Protein AF-A0A7J7C250-F1 (afdb_monomer_lite)

Secondary structure (DSSP, 8-state):
-----PPPPPPPHHHHHHHHHHHHHHHHHHHHHHHHHHT----TTS-HHHHHHHHHHHHHHHHHHHHHHHHHHHHHHHHHHHHGGGG-

Sequence (88 aa):
MGIYKTLPPRPSIEEVEAAMSVIKTVNSEEEAKLEEISKQEPPKDVLEEMFYVLKEVKRTMVLFQSFEQKKEALHQVEIDKCLRPLMG

Radius of gyration: 19.79 Å; chains: 1; bounding box: 39×21×63 Å

Organism: Tripterygium wilfordii (NCBI:txid458696)

Foldseek 3Di:
DDPDDDQPDQDDPVLLVVLVVQLVVLVVVLVVQLVVLVPDDDDPPDDPVVSVVVSVVSNVVSVVVSCVSSVVSVVNNVSNVVCVVVPD

pLDDT: mean 90.12, std 12.35, range [50.09, 98.56]

Structure (mmCIF, N/CA/C/O backbone):
data_AF-A0A7J7C250-F1
#
_entry.id   AF-A0A7J7C250-F1
#
loop_
_atom_site.group_PDB
_atom_site.id
_atom_site.type_symbol
_atom_site.label_atom_id
_atom_site.label_alt_id
_atom_site.label_comp_id
_atom_site.label_asym_id
_atom_site.label_entity_id
_atom_site.label_seq_id
_atom_site.pdbx_PDB_ins_code
_atom_site.Cartn_x
_atom_site.Cartn_y
_atom_site.Cartn_z
_atom_site.occupancy
_atom_site.B_iso_or_equiv
_atom_site.auth_seq_id
_atom_site.auth_comp_id
_atom_site.auth_asym_id
_atom_site.auth_atom_id
_atom_site.pdbx_PDB_model_num
ATOM 1 N N . MET A 1 1 ? -11.414 -7.775 -40.142 1.00 50.09 1 MET A N 1
ATOM 2 C CA . MET A 1 1 ? -10.707 -7.051 -39.061 1.00 50.09 1 MET A CA 1
ATOM 3 C C . MET A 1 1 ? -9.621 -7.970 -38.531 1.00 50.09 1 MET A C 1
ATOM 5 O O . MET A 1 1 ? -9.916 -9.128 -38.272 1.00 50.09 1 MET A O 1
ATOM 9 N N . GLY A 1 2 ? -8.369 -7.507 -38.544 1.00 54.41 2 GLY A N 1
ATOM 10 C CA . GLY A 1 2 ? -7.173 -8.343 -38.411 1.00 54.41 2 GLY A CA 1
ATOM 11 C C . GLY A 1 2 ? -7.079 -9.091 -37.080 1.00 54.41 2 GLY A C 1
ATOM 12 O O . GLY A 1 2 ? -7.279 -8.520 -36.017 1.00 54.41 2 GLY A O 1
ATOM 13 N N . ILE A 1 3 ? -6.747 -10.375 -37.177 1.00 61.41 3 ILE A N 1
ATOM 14 C CA . ILE A 1 3 ? -6.564 -11.341 -36.080 1.00 61.41 3 ILE A CA 1
ATOM 15 C C . ILE A 1 3 ? -5.143 -11.314 -35.490 1.00 61.41 3 ILE A C 1
ATOM 17 O O . ILE A 1 3 ? -4.821 -12.097 -34.601 1.00 61.41 3 ILE A O 1
ATOM 21 N N . TYR A 1 4 ? -4.294 -10.392 -35.945 1.00 57.53 4 TYR A N 1
ATOM 22 C CA . TYR A 1 4 ? -2.937 -10.219 -35.440 1.00 57.53 4 TYR A CA 1
ATOM 23 C C . TYR A 1 4 ? -2.933 -9.116 -34.382 1.00 57.53 4 TYR A C 1
ATOM 25 O O . TYR A 1 4 ? -2.908 -7.931 -34.706 1.00 57.53 4 TYR A O 1
ATOM 33 N N . LYS A 1 5 ? -2.978 -9.504 -33.105 1.00 65.19 5 LYS A N 1
ATOM 34 C CA . LYS A 1 5 ? -2.609 -8.600 -32.012 1.00 65.19 5 LYS A CA 1
ATOM 35 C C . LYS A 1 5 ? -1.089 -8.443 -32.070 1.00 65.19 5 LYS A C 1
ATOM 37 O O . LYS A 1 5 ? -0.374 -9.400 -31.790 1.00 65.19 5 LYS A O 1
ATOM 42 N N . THR A 1 6 ? -0.594 -7.284 -32.498 1.00 69.06 6 THR A N 1
ATOM 43 C CA . THR A 1 6 ? 0.831 -6.953 -32.370 1.00 69.06 6 THR A CA 1
ATOM 44 C C . THR A 1 6 ? 1.224 -7.041 -30.901 1.00 69.06 6 THR A C 1
ATOM 46 O O . THR A 1 6 ? 0.472 -6.577 -30.041 1.00 69.06 6 THR A O 1
ATOM 49 N N . LEU A 1 7 ? 2.376 -7.654 -30.615 1.00 69.44 7 LEU A N 1
ATOM 50 C CA . LEU A 1 7 ? 2.928 -7.680 -29.263 1.00 69.44 7 LEU A CA 1
ATOM 51 C C . LEU A 1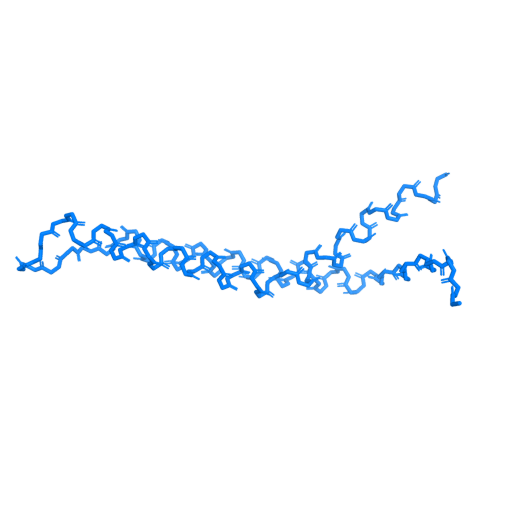 7 ? 3.044 -6.229 -28.760 1.00 69.44 7 LEU A C 1
ATOM 53 O O . LEU A 1 7 ? 3.481 -5.375 -29.541 1.00 69.44 7 LEU A O 1
ATOM 57 N N . PRO A 1 8 ? 2.637 -5.920 -27.514 1.00 75.06 8 PRO A N 1
ATOM 58 C CA . PRO A 1 8 ? 2.838 -4.587 -26.970 1.00 75.06 8 PRO A CA 1
ATOM 59 C C . PRO A 1 8 ? 4.330 -4.227 -27.033 1.00 75.06 8 PRO A C 1
ATOM 61 O O . PRO A 1 8 ? 5.179 -5.103 -26.828 1.00 75.06 8 PRO A O 1
ATOM 64 N N . PRO A 1 9 ? 4.660 -2.965 -27.356 1.00 78.94 9 PRO A N 1
ATOM 65 C CA . PRO A 1 9 ? 6.043 -2.521 -27.377 1.00 78.94 9 PRO A CA 1
ATOM 66 C C . PRO A 1 9 ? 6.652 -2.696 -25.987 1.00 78.94 9 PRO A C 1
ATOM 68 O O . PRO A 1 9 ? 5.978 -2.522 -24.969 1.00 78.94 9 PRO A O 1
ATOM 71 N N . ARG A 1 10 ? 7.934 -3.062 -25.950 1.00 83.44 10 ARG A N 1
ATOM 72 C CA . ARG A 1 10 ? 8.641 -3.196 -24.683 1.00 83.44 10 ARG A CA 1
ATOM 73 C C . ARG A 1 10 ? 8.770 -1.813 -24.025 1.00 83.44 10 ARG A C 1
ATOM 75 O O . ARG A 1 10 ? 9.199 -0.890 -24.720 1.00 83.44 10 ARG A O 1
ATOM 82 N N . PRO A 1 11 ? 8.476 -1.694 -22.721 1.00 88.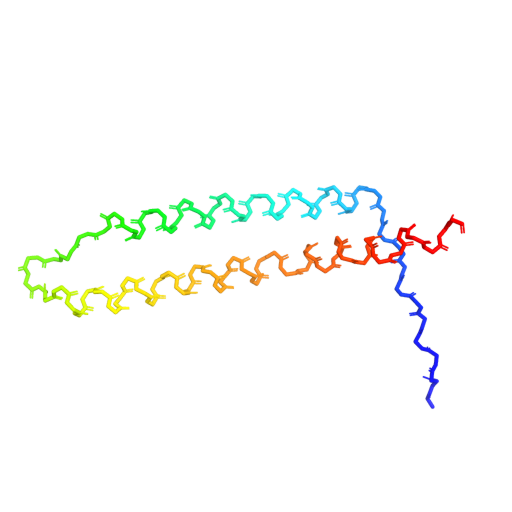00 11 PRO A N 1
ATOM 83 C CA . PRO A 1 11 ? 8.757 -0.483 -21.964 1.00 88.00 11 PRO A CA 1
ATOM 84 C C . PRO A 1 11 ? 10.255 -0.160 -21.958 1.00 88.00 11 PRO A C 1
ATOM 86 O O . PRO A 1 11 ? 11.100 -1.064 -21.962 1.00 88.00 11 PRO A O 1
ATOM 89 N N . SER A 1 12 ? 10.597 1.124 -21.927 1.00 91.25 12 SER A N 1
ATOM 90 C CA . SER A 1 12 ? 11.973 1.569 -21.713 1.00 91.25 12 SER A CA 1
ATOM 91 C C . SER A 1 12 ? 12.423 1.288 -20.272 1.00 91.25 12 SER A C 1
ATOM 93 O O . SER A 1 12 ? 11.608 1.085 -19.372 1.00 91.25 12 SER A O 1
ATOM 95 N N . ILE A 1 13 ? 13.737 1.287 -20.026 1.00 90.00 13 ILE A N 1
ATOM 96 C CA . ILE A 1 13 ? 14.27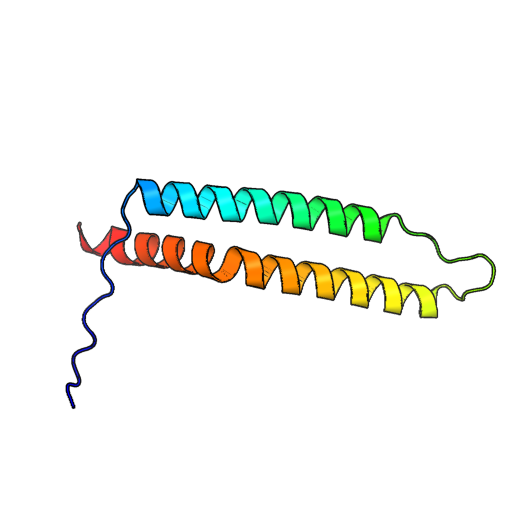6 1.118 -18.664 1.00 90.00 13 ILE A CA 1
ATOM 97 C C . ILE A 1 13 ? 13.763 2.237 -17.745 1.00 90.00 13 ILE A C 1
ATOM 99 O O . ILE A 1 13 ? 13.336 1.964 -16.627 1.00 90.00 13 ILE A O 1
ATOM 103 N N . GLU A 1 14 ? 13.735 3.472 -18.248 1.00 94.12 14 GLU A N 1
ATOM 104 C CA . GLU A 1 14 ? 13.244 4.650 -17.527 1.00 94.12 14 GLU A CA 1
ATOM 105 C C . GLU A 1 14 ? 11.758 4.510 -17.155 1.00 94.12 14 GLU A C 1
ATOM 107 O O . GLU A 1 14 ? 11.363 4.832 -16.036 1.00 94.12 14 GLU A O 1
ATOM 112 N N . GLU A 1 15 ? 10.934 3.972 -18.061 1.00 93.00 15 GLU A N 1
ATOM 113 C CA . GLU A 1 15 ? 9.514 3.703 -17.804 1.00 93.00 15 GLU A CA 1
ATOM 114 C C . GLU A 1 15 ? 9.325 2.637 -16.718 1.00 93.00 15 GLU A C 1
ATOM 116 O O . GLU A 1 15 ? 8.490 2.801 -15.827 1.00 93.00 15 GLU A O 1
ATOM 121 N N . VAL A 1 16 ? 10.124 1.565 -16.745 1.00 94.06 16 VAL A N 1
ATOM 122 C CA . VAL A 1 16 ? 10.080 0.510 -15.719 1.00 94.06 16 VAL A CA 1
ATOM 123 C C . VAL A 1 16 ? 10.508 1.054 -14.357 1.00 94.06 16 VAL A C 1
ATOM 125 O O . VAL A 1 16 ? 9.848 0.779 -13.354 1.00 94.06 16 VAL A O 1
ATOM 128 N N . GLU A 1 17 ? 11.579 1.844 -14.297 1.00 95.19 17 GLU A N 1
ATOM 129 C CA . GLU A 1 17 ? 12.045 2.461 -13.051 1.00 95.19 17 GLU A CA 1
ATOM 130 C C . GLU A 1 17 ? 11.005 3.428 -12.472 1.00 95.19 17 GLU A C 1
ATOM 132 O O . GLU A 1 17 ? 10.723 3.392 -11.268 1.00 95.19 17 GLU A O 1
ATOM 137 N N . ALA A 1 18 ? 10.372 4.240 -13.323 1.00 96.50 18 ALA A N 1
ATOM 138 C CA . ALA A 1 18 ? 9.280 5.117 -12.919 1.00 96.50 18 ALA A CA 1
ATOM 139 C C . ALA A 1 18 ? 8.091 4.315 -12.362 1.00 96.50 18 ALA A C 1
ATOM 141 O O . ALA A 1 18 ? 7.608 4.612 -11.266 1.00 96.50 18 ALA A O 1
ATOM 142 N N . ALA A 1 19 ? 7.666 3.253 -13.054 1.00 96.12 19 ALA A N 1
ATOM 143 C CA . ALA A 1 19 ? 6.589 2.375 -12.605 1.00 96.12 19 ALA A CA 1
ATOM 144 C C . ALA A 1 19 ? 6.907 1.714 -11.251 1.00 96.12 19 ALA A C 1
ATOM 146 O O . ALA A 1 19 ? 6.076 1.706 -10.339 1.00 96.12 19 ALA A O 1
ATOM 147 N N . MET A 1 20 ? 8.137 1.224 -11.066 1.00 97.25 20 MET A N 1
ATOM 148 C CA . MET A 1 20 ? 8.591 0.669 -9.788 1.00 97.25 20 MET A CA 1
ATOM 149 C C . MET A 1 20 ? 8.567 1.706 -8.657 1.00 97.25 20 MET A C 1
ATOM 151 O O . MET A 1 20 ? 8.191 1.373 -7.530 1.00 97.25 20 MET A O 1
ATOM 155 N N . SER A 1 21 ? 8.925 2.959 -8.946 1.00 97.88 21 SER A N 1
ATOM 156 C CA . SER A 1 21 ? 8.873 4.056 -7.974 1.00 97.88 21 SER A CA 1
ATOM 157 C C . SER A 1 21 ? 7.438 4.363 -7.528 1.00 97.88 21 SER A C 1
ATOM 159 O O . SER A 1 21 ? 7.178 4.498 -6.327 1.00 97.88 21 SER A O 1
ATOM 161 N N . VAL A 1 22 ? 6.481 4.382 -8.467 1.00 97.88 22 VAL A N 1
ATOM 162 C CA . VAL A 1 22 ? 5.048 4.539 -8.158 1.00 97.88 22 VAL A CA 1
ATOM 163 C C . VAL A 1 22 ? 4.564 3.402 -7.262 1.00 97.88 22 VAL A C 1
ATOM 165 O O . VAL A 1 22 ? 3.985 3.663 -6.210 1.00 97.88 22 VAL A O 1
ATOM 168 N N . ILE A 1 23 ? 4.849 2.145 -7.623 1.00 98.19 23 ILE A N 1
ATOM 169 C CA . ILE A 1 23 ? 4.448 0.973 -6.826 1.00 98.19 23 ILE A CA 1
ATOM 170 C C . ILE A 1 23 ? 4.996 1.072 -5.402 1.00 98.19 23 ILE A C 1
ATOM 172 O O . ILE A 1 23 ? 4.255 0.868 -4.441 1.00 98.19 23 ILE A O 1
ATOM 176 N N . LYS A 1 24 ? 6.284 1.404 -5.254 1.00 98.38 24 LYS A N 1
ATOM 177 C CA . LYS A 1 24 ? 6.921 1.542 -3.941 1.00 98.38 24 LYS A CA 1
ATOM 178 C C . LYS A 1 24 ? 6.243 2.626 -3.104 1.00 98.38 24 LYS A C 1
ATOM 180 O O . LYS A 1 24 ? 5.940 2.383 -1.942 1.00 98.38 24 LYS A O 1
ATOM 185 N N . THR A 1 25 ? 5.987 3.785 -3.704 1.00 98.38 25 THR A N 1
ATOM 186 C CA . THR A 1 25 ? 5.363 4.926 -3.022 1.00 98.38 25 THR A CA 1
ATOM 187 C C . THR A 1 25 ? 3.953 4.576 -2.558 1.00 98.38 25 THR A C 1
ATOM 189 O O . THR A 1 25 ? 3.641 4.717 -1.377 1.00 98.38 25 THR A O 1
ATOM 192 N N . VAL A 1 26 ? 3.129 4.024 -3.453 1.00 98.31 26 VAL A N 1
ATOM 193 C CA . VAL A 1 26 ? 1.752 3.629 -3.134 1.00 98.31 26 VAL A CA 1
ATOM 194 C C . VAL A 1 26 ? 1.721 2.533 -2.065 1.00 98.31 26 VAL A C 1
ATOM 196 O O . VAL A 1 26 ? 0.892 2.599 -1.166 1.00 98.31 26 VAL A O 1
ATOM 199 N N . ASN A 1 27 ? 2.636 1.557 -2.102 1.00 98.44 27 ASN A N 1
ATOM 200 C CA . ASN A 1 27 ? 2.722 0.525 -1.063 1.00 98.44 27 ASN A CA 1
ATOM 201 C C . ASN A 1 27 ? 3.057 1.114 0.315 1.00 98.44 27 ASN A C 1
ATOM 203 O O . ASN A 1 27 ? 2.442 0.726 1.303 1.00 98.44 27 ASN A O 1
ATOM 207 N N . SER A 1 28 ? 3.998 2.059 0.389 1.00 98.38 28 SER A N 1
ATOM 208 C CA . SER A 1 28 ? 4.337 2.722 1.654 1.00 98.38 28 SER A CA 1
ATOM 209 C C . SER A 1 28 ? 3.173 3.557 2.200 1.00 98.38 28 SER A C 1
ATOM 211 O O . SER A 1 28 ? 2.921 3.549 3.402 1.00 98.38 28 SER A O 1
ATOM 213 N N . GLU A 1 29 ? 2.430 4.248 1.333 1.00 98.06 29 GLU A N 1
ATOM 214 C CA . GLU A 1 29 ? 1.220 4.968 1.744 1.00 98.06 29 GLU A CA 1
ATOM 215 C C . GLU A 1 29 ? 0.085 4.034 2.182 1.00 98.06 29 GLU A C 1
ATOM 217 O O . GLU A 1 29 ? -0.627 4.340 3.140 1.00 98.06 29 GLU A O 1
ATOM 222 N N . GLU A 1 30 ? -0.109 2.918 1.474 1.00 98.44 30 GLU A N 1
ATOM 223 C CA . GLU A 1 30 ? -1.083 1.876 1.810 1.00 98.44 30 GLU A CA 1
ATOM 224 C C . GLU A 1 30 ? -0.814 1.335 3.217 1.00 98.44 30 GLU A C 1
ATOM 226 O O . GLU A 1 30 ? -1.719 1.326 4.051 1.00 98.44 30 GLU A O 1
ATOM 231 N N . GLU A 1 31 ? 0.435 0.964 3.504 1.00 98.44 31 GLU A N 1
ATOM 232 C CA . GLU A 1 31 ? 0.861 0.454 4.808 1.00 98.44 31 GLU A CA 1
ATOM 233 C C . GLU A 1 31 ? 0.627 1.479 5.925 1.00 98.44 31 GLU A C 1
ATOM 235 O O . GLU A 1 31 ? -0.012 1.152 6.925 1.00 98.44 31 GLU A O 1
ATOM 240 N N . ALA A 1 32 ? 1.041 2.735 5.725 1.00 98.44 32 ALA A N 1
ATOM 241 C CA . ALA A 1 32 ? 0.846 3.798 6.711 1.00 98.44 32 ALA A CA 1
ATOM 242 C C . ALA A 1 32 ? -0.642 4.032 7.040 1.00 98.44 32 ALA A C 1
ATOM 244 O O . ALA A 1 32 ? -1.018 4.135 8.209 1.00 98.44 32 ALA A O 1
ATOM 245 N N . LYS A 1 33 ? -1.513 4.063 6.021 1.00 98.25 33 LYS A N 1
ATOM 246 C CA . LYS A 1 33 ? -2.967 4.234 6.199 1.00 98.25 33 LYS A CA 1
ATOM 247 C C . LYS A 1 33 ? -3.599 3.026 6.896 1.00 98.25 33 LYS A C 1
ATOM 249 O O . LYS A 1 33 ? -4.477 3.190 7.744 1.00 98.25 33 LYS A O 1
ATOM 254 N N . LEU A 1 34 ? -3.175 1.807 6.554 1.00 98.38 34 LEU A N 1
ATOM 255 C CA . LEU A 1 34 ? -3.661 0.590 7.210 1.00 98.38 34 LEU A CA 1
ATOM 256 C C . LEU A 1 34 ? -3.232 0.526 8.679 1.00 98.38 34 LEU A C 1
ATOM 258 O O . LEU A 1 34 ? -4.037 0.139 9.529 1.00 98.38 34 LEU A O 1
ATOM 262 N N . GLU A 1 35 ? -2.002 0.939 8.986 1.00 98.25 35 GLU A N 1
ATOM 263 C CA . GLU A 1 35 ? -1.510 1.030 10.356 1.00 98.25 35 GLU A CA 1
ATOM 264 C C . GLU A 1 35 ? -2.312 2.064 11.161 1.00 98.25 35 GLU A C 1
ATOM 266 O O . GLU A 1 35 ? -2.741 1.772 12.280 1.00 98.25 35 GLU A O 1
ATOM 271 N N . GLU A 1 36 ? -2.600 3.234 10.584 1.00 98.00 36 GLU A N 1
ATOM 272 C CA . GLU A 1 36 ? -3.454 4.244 11.214 1.00 98.00 36 GLU A CA 1
ATOM 273 C C . GLU A 1 36 ? -4.842 3.681 11.544 1.00 98.00 36 GLU A C 1
ATOM 275 O O . GLU A 1 36 ? -5.305 3.832 12.673 1.00 98.00 36 GLU A O 1
ATOM 280 N N . ILE A 1 37 ? -5.488 2.975 10.605 1.00 97.44 37 ILE A N 1
ATOM 281 C CA . ILE A 1 37 ? -6.801 2.349 10.837 1.00 97.44 37 ILE A CA 1
ATOM 282 C C . ILE A 1 37 ? -6.725 1.284 11.938 1.00 97.44 37 ILE A C 1
ATOM 284 O O . ILE A 1 37 ? -7.639 1.191 12.758 1.00 97.44 37 ILE A O 1
ATOM 288 N N . SER A 1 38 ? -5.645 0.500 11.988 1.00 95.69 38 SER A N 1
ATOM 289 C CA . SER A 1 38 ? -5.470 -0.554 12.996 1.00 95.69 38 SER A CA 1
ATOM 290 C C . SER A 1 38 ? -5.391 -0.016 14.429 1.00 95.69 38 SER A C 1
ATOM 292 O O . SER A 1 38 ? -5.833 -0.690 15.357 1.00 95.69 38 SER A O 1
ATOM 294 N N . LYS A 1 39 ? -4.877 1.210 14.596 1.00 96.62 39 LYS A N 1
ATOM 295 C CA . LYS A 1 39 ? -4.725 1.898 15.885 1.00 96.62 39 LYS A CA 1
ATOM 296 C C . LYS A 1 39 ? -5.989 2.646 16.325 1.00 96.62 39 LYS A C 1
ATOM 298 O O . LYS A 1 39 ? -6.002 3.204 17.417 1.00 96.62 39 LYS A O 1
ATOM 303 N N . GLN A 1 40 ? -7.032 2.706 15.492 1.00 95.25 40 GLN A N 1
ATOM 304 C CA . GLN A 1 40 ? -8.274 3.390 15.853 1.00 95.25 40 GLN A CA 1
ATOM 305 C C . GLN A 1 40 ? -9.040 2.587 16.909 1.00 95.25 40 GLN A C 1
ATOM 307 O O . GLN A 1 40 ? -9.253 1.381 16.761 1.00 95.25 40 GLN A O 1
ATOM 312 N N . GLU A 1 41 ? -9.511 3.287 17.938 1.00 94.25 41 GLU A N 1
ATOM 313 C CA . GLU A 1 41 ? -10.356 2.747 19.003 1.00 94.25 41 GLU A CA 1
ATOM 314 C C . GLU A 1 41 ? -11.818 3.180 18.816 1.00 94.25 41 GLU A C 1
ATOM 316 O O . GLU A 1 41 ? -12.079 4.255 18.256 1.00 94.25 41 GLU A O 1
ATOM 321 N N . PRO A 1 42 ? -12.789 2.362 19.262 1.00 94.12 42 PRO A N 1
ATOM 322 C CA . PRO A 1 42 ? -14.194 2.734 19.202 1.00 94.12 42 PRO A CA 1
ATOM 323 C C . PRO A 1 42 ? -14.481 3.966 20.080 1.00 94.12 42 PRO A C 1
ATOM 325 O O . PRO A 1 42 ? -13.938 4.101 21.179 1.00 94.12 42 PRO A O 1
ATOM 328 N N . PRO A 1 43 ? -15.380 4.868 19.647 1.00 92.44 43 PRO A N 1
ATOM 329 C CA . PRO A 1 43 ? -15.920 5.904 20.521 1.00 92.44 43 PRO A CA 1
ATOM 330 C C . PRO A 1 43 ? -16.629 5.303 21.746 1.00 92.44 43 PRO A C 1
ATOM 332 O O . PRO A 1 43 ? -17.178 4.207 21.666 1.00 92.44 43 PRO A O 1
ATOM 335 N N . LYS A 1 44 ? -16.687 6.058 22.854 1.00 89.12 44 LYS A N 1
ATOM 336 C CA . LYS A 1 44 ? -17.198 5.594 24.165 1.00 89.12 44 LYS A CA 1
ATOM 337 C C . LYS A 1 44 ? -18.600 4.964 24.145 1.00 89.12 44 LYS A C 1
ATOM 339 O O . LYS A 1 44 ? -18.885 4.142 25.006 1.00 89.12 44 LYS A O 1
ATOM 344 N N . ASP A 1 45 ? -19.436 5.321 23.173 1.00 92.12 45 ASP A N 1
ATOM 345 C CA . ASP A 1 45 ? -20.835 4.879 23.077 1.00 92.12 45 ASP A CA 1
ATOM 346 C C . ASP A 1 45 ? -21.095 3.921 21.899 1.00 92.12 45 ASP A C 1
ATOM 348 O O . ASP A 1 45 ? -22.244 3.667 21.536 1.00 92.12 45 ASP A O 1
ATOM 352 N N . VAL A 1 46 ? -20.041 3.401 21.261 1.00 91.62 46 VAL A N 1
ATOM 353 C CA . VAL A 1 46 ? -20.150 2.506 20.103 1.00 91.62 46 VAL A CA 1
ATOM 354 C C . VAL A 1 46 ? -19.690 1.105 20.486 1.00 91.62 46 VAL A C 1
ATOM 356 O O . VAL A 1 46 ? -18.610 0.918 21.038 1.00 91.62 46 VAL A O 1
ATOM 359 N N . LEU A 1 47 ? -20.506 0.103 20.156 1.00 93.19 47 LEU A N 1
ATOM 360 C CA . LEU A 1 47 ? -20.151 -1.303 20.341 1.00 93.19 47 LEU A CA 1
ATOM 361 C C . LEU A 1 47 ? -18.957 -1.681 19.452 1.00 93.19 47 LEU A C 1
ATOM 363 O O . LEU A 1 47 ? -18.938 -1.337 18.268 1.00 93.19 47 LEU A O 1
ATOM 367 N N . GLU A 1 48 ? -18.012 -2.452 19.998 1.00 91.25 48 GLU A N 1
ATOM 368 C CA . GLU A 1 48 ? -16.804 -2.897 19.280 1.00 91.25 48 GLU A CA 1
ATOM 369 C C . GLU A 1 48 ? -17.150 -3.571 17.945 1.00 91.25 48 GLU A C 1
ATOM 371 O O . GLU A 1 48 ? -16.554 -3.240 16.928 1.00 91.25 48 GLU A O 1
ATOM 376 N N . GLU A 1 49 ? -18.176 -4.427 17.910 1.00 90.69 49 GLU A N 1
ATOM 377 C CA . GLU A 1 49 ? -18.601 -5.127 16.688 1.00 90.69 49 GLU A CA 1
ATOM 378 C C . GLU A 1 49 ? -19.034 -4.163 15.571 1.00 90.69 49 GLU A C 1
ATOM 380 O O . GLU A 1 49 ? -18.697 -4.354 14.402 1.00 90.69 49 GLU A O 1
ATOM 385 N N . MET A 1 50 ? -19.742 -3.081 15.914 1.00 90.19 50 MET A N 1
ATOM 386 C CA . MET A 1 50 ? -20.147 -2.068 14.931 1.00 90.19 50 MET A CA 1
ATOM 387 C C . MET A 1 50 ? -18.936 -1.277 14.429 1.00 90.19 50 MET A C 1
ATOM 389 O O . MET A 1 50 ? -18.844 -0.942 13.246 1.00 90.19 50 MET A O 1
ATOM 393 N N . PHE A 1 51 ? -17.986 -0.996 15.321 1.00 95.25 51 PHE A N 1
ATOM 394 C CA . PHE A 1 51 ? -16.758 -0.294 14.979 1.00 95.25 51 PHE A CA 1
ATOM 395 C C . PHE A 1 51 ? -15.786 -1.160 14.163 1.00 95.25 51 PHE A C 1
ATOM 397 O O . PHE A 1 51 ? -15.108 -0.654 13.267 1.00 95.25 51 PHE A O 1
ATOM 404 N N . TYR A 1 52 ? -15.755 -2.469 14.410 1.00 95.12 52 TYR A N 1
ATOM 405 C CA . TYR A 1 52 ? -14.980 -3.439 13.644 1.00 95.12 52 TYR A CA 1
ATOM 406 C C . TYR A 1 52 ? -15.390 -3.439 12.171 1.00 95.12 52 TYR A C 1
ATOM 408 O O . TYR A 1 52 ? -14.534 -3.282 11.302 1.00 95.12 52 TYR A O 1
ATOM 416 N N . VAL A 1 53 ? -16.695 -3.495 11.880 1.00 95.44 53 VAL A N 1
ATOM 417 C CA . VAL A 1 53 ? -17.195 -3.420 10.496 1.00 95.44 53 VAL A CA 1
ATOM 418 C C . VAL A 1 53 ? -16.736 -2.127 9.815 1.00 95.44 53 VAL A C 1
ATOM 420 O O . VAL A 1 53 ? -16.278 -2.159 8.674 1.00 95.44 53 VAL A O 1
ATOM 423 N N . LEU A 1 54 ? -16.780 -0.988 10.516 1.00 95.38 54 LEU A N 1
ATOM 424 C CA . LEU A 1 54 ? -16.276 0.279 9.981 1.00 95.38 54 LEU A CA 1
ATOM 425 C C . LEU A 1 54 ? -14.764 0.230 9.696 1.00 95.38 54 LEU A C 1
ATOM 427 O O . LEU A 1 54 ? -14.336 0.706 8.642 1.00 95.38 54 LEU A O 1
ATOM 431 N N . LYS A 1 55 ? -13.954 -0.337 10.603 1.00 96.50 55 LYS A N 1
ATOM 432 C CA . LYS A 1 55 ? -12.510 -0.535 10.385 1.00 96.50 55 LYS A CA 1
ATOM 433 C C . LYS A 1 55 ? -12.262 -1.375 9.131 1.00 96.50 55 LYS A C 1
ATOM 435 O O . LYS A 1 55 ? -11.468 -0.969 8.286 1.00 96.50 55 LYS A O 1
ATOM 440 N N . GLU A 1 56 ? -12.981 -2.480 8.956 1.00 97.50 56 GLU A N 1
ATOM 441 C CA . GLU A 1 56 ? -12.821 -3.360 7.792 1.00 97.50 56 GLU A CA 1
ATOM 442 C C . GLU A 1 56 ? -13.240 -2.683 6.478 1.00 97.50 56 GLU A C 1
ATOM 444 O O . GLU A 1 56 ? -12.538 -2.805 5.468 1.00 97.50 56 GLU A O 1
ATOM 449 N N . VAL A 1 57 ? -14.314 -1.885 6.486 1.00 97.69 57 VAL A N 1
ATOM 450 C CA . VAL A 1 57 ? -14.713 -1.070 5.324 1.00 97.69 57 VAL A CA 1
ATOM 451 C C . VAL A 1 57 ? -13.617 -0.065 4.961 1.00 97.69 57 VAL A C 1
ATOM 453 O O . VAL A 1 57 ? -13.234 0.028 3.793 1.00 97.69 57 VAL A O 1
ATOM 456 N N . LYS A 1 58 ? -13.058 0.653 5.946 1.00 98.00 58 LYS A N 1
ATOM 457 C CA . LYS A 1 58 ? -11.955 1.600 5.712 1.00 98.00 58 LYS A CA 1
ATOM 458 C C . LYS A 1 58 ? -10.715 0.899 5.152 1.00 98.00 58 LYS A C 1
ATOM 460 O O . LYS A 1 58 ? -10.142 1.386 4.181 1.00 98.00 58 LYS A O 1
ATOM 465 N N . ARG A 1 59 ? -10.322 -0.250 5.714 1.00 98.38 59 ARG A N 1
ATOM 466 C CA . ARG A 1 59 ? -9.169 -1.036 5.232 1.00 98.38 59 ARG A CA 1
ATOM 467 C C . ARG A 1 59 ? -9.365 -1.486 3.793 1.00 98.38 59 ARG A C 1
ATOM 469 O O . ARG A 1 59 ? -8.481 -1.290 2.966 1.00 98.38 59 ARG A O 1
ATOM 476 N N . THR A 1 60 ? -10.540 -2.026 3.483 1.00 98.38 60 THR A N 1
ATOM 477 C CA . THR A 1 60 ? -10.884 -2.470 2.126 1.00 98.38 60 THR A CA 1
ATOM 478 C C . THR A 1 60 ? -10.837 -1.309 1.138 1.00 98.38 60 THR A C 1
ATOM 480 O O . THR A 1 60 ? -10.308 -1.455 0.038 1.00 98.38 60 THR A O 1
ATOM 483 N N . MET A 1 61 ? -11.332 -0.135 1.536 1.00 98.44 61 MET A N 1
ATOM 484 C CA . MET A 1 61 ? -11.285 1.061 0.700 1.00 98.44 61 MET A CA 1
ATOM 485 C C . MET A 1 61 ? -9.848 1.521 0.423 1.00 98.44 61 MET A C 1
ATOM 487 O O . MET A 1 61 ? -9.543 1.858 -0.719 1.00 98.44 61 MET A O 1
ATOM 491 N N . VAL A 1 62 ? -8.960 1.485 1.424 1.00 98.56 62 VAL A N 1
ATOM 492 C CA . VAL A 1 62 ? -7.530 1.787 1.238 1.00 98.56 62 VAL A CA 1
ATOM 493 C C . VAL A 1 62 ? -6.893 0.800 0.261 1.00 98.56 62 VAL A C 1
ATOM 495 O O . VAL A 1 62 ? -6.284 1.230 -0.711 1.00 98.56 62 VAL A O 1
ATOM 498 N N . LEU A 1 63 ? -7.090 -0.507 0.459 1.00 98.31 63 LEU A N 1
ATOM 499 C CA . LEU A 1 63 ? -6.553 -1.540 -0.435 1.00 98.31 63 LEU A CA 1
ATOM 500 C C . LEU A 1 63 ? -7.037 -1.360 -1.879 1.00 98.31 63 LEU A C 1
ATOM 502 O O . LEU A 1 63 ? -6.247 -1.445 -2.819 1.00 98.31 63 LEU A O 1
ATOM 506 N N . PHE A 1 64 ? -8.328 -1.081 -2.059 1.00 98.38 64 PHE A N 1
ATOM 507 C CA . PHE A 1 64 ? -8.918 -0.860 -3.375 1.00 98.38 64 PHE A CA 1
AT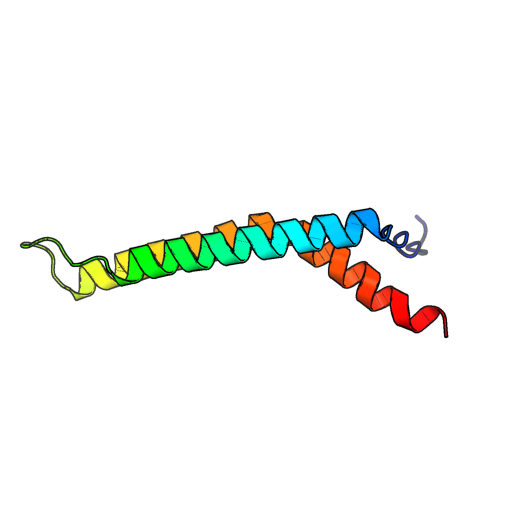OM 508 C C . PHE A 1 64 ? -8.336 0.380 -4.066 1.00 98.38 64 PHE A C 1
ATOM 510 O O . PHE A 1 64 ? -7.936 0.310 -5.227 1.00 98.38 64 PHE A O 1
ATOM 517 N N . GLN A 1 65 ? -8.248 1.506 -3.354 1.00 98.19 65 GLN A N 1
ATOM 518 C CA . GLN A 1 65 ? -7.694 2.745 -3.901 1.00 98.19 65 GLN A CA 1
ATOM 519 C C . GLN A 1 65 ? -6.215 2.595 -4.254 1.00 98.19 65 GLN A C 1
ATOM 521 O O . GLN A 1 65 ? -5.810 2.976 -5.350 1.00 98.19 65 GLN A O 1
ATOM 526 N N . SER A 1 66 ? -5.422 1.999 -3.364 1.00 98.00 66 SER A N 1
ATOM 527 C CA . SER A 1 66 ? -4.002 1.755 -3.604 1.00 98.00 66 SER A CA 1
ATOM 528 C C . SER A 1 66 ? -3.785 0.817 -4.789 1.00 98.00 66 SER A C 1
ATOM 530 O O . SER A 1 66 ? -2.902 1.058 -5.609 1.00 98.00 66 SER A O 1
ATOM 532 N N . PHE A 1 67 ? -4.610 -0.225 -4.937 1.00 98.00 67 PHE A N 1
ATOM 533 C CA . PHE A 1 67 ? -4.577 -1.087 -6.117 1.00 98.00 67 PHE A CA 1
ATOM 534 C C . PHE A 1 67 ? -4.856 -0.304 -7.403 1.00 98.00 67 PHE A C 1
ATOM 536 O O . PHE A 1 67 ? -4.055 -0.376 -8.332 1.00 98.00 67 PHE A O 1
ATOM 543 N N . GLU A 1 68 ? -5.936 0.481 -7.452 1.00 98.06 68 GLU A N 1
ATOM 544 C CA . GLU A 1 68 ? -6.270 1.272 -8.642 1.00 98.06 68 GLU A CA 1
ATOM 545 C C . GLU A 1 68 ? -5.177 2.297 -8.983 1.00 98.06 68 GLU A C 1
ATOM 547 O O . GLU A 1 68 ? -4.848 2.462 -10.157 1.00 98.06 68 GLU A O 1
ATOM 552 N N . GLN A 1 69 ? -4.549 2.921 -7.979 1.00 97.00 69 GLN A N 1
ATOM 553 C CA . GLN A 1 69 ? -3.450 3.875 -8.170 1.00 97.00 69 GLN A CA 1
ATOM 554 C C . GLN A 1 69 ? -2.192 3.242 -8.777 1.00 97.00 69 GLN A C 1
ATOM 556 O O . GLN A 1 69 ? -1.511 3.884 -9.575 1.00 97.00 69 GLN A O 1
ATOM 561 N N . LYS A 1 70 ? -1.872 1.991 -8.417 1.00 97.50 70 LYS A N 1
ATOM 562 C CA . LYS A 1 70 ? -0.666 1.294 -8.903 1.00 97.50 70 LYS A CA 1
ATOM 563 C C . LYS A 1 70 ? -0.924 0.306 -10.043 1.00 97.50 70 LYS A C 1
ATOM 565 O O . LYS A 1 70 ? 0.033 -0.274 -10.549 1.00 97.50 70 LYS A O 1
ATOM 570 N N . LYS A 1 71 ? -2.177 0.107 -10.471 1.00 97.44 71 LYS A N 1
ATOM 571 C CA . LYS A 1 71 ? -2.564 -0.905 -11.473 1.00 97.44 71 LYS A CA 1
ATOM 572 C C . LYS A 1 71 ? -1.809 -0.760 -12.794 1.00 97.44 71 LYS A C 1
ATOM 574 O O . LYS A 1 71 ? -1.306 -1.753 -13.311 1.00 97.44 71 LYS A O 1
ATOM 579 N N . GLU A 1 72 ? -1.707 0.458 -13.321 1.00 94.69 72 GLU A N 1
ATOM 580 C CA . GLU A 1 72 ? -1.020 0.695 -14.597 1.00 94.69 72 GLU A CA 1
ATOM 581 C C . GLU A 1 72 ? 0.491 0.467 -14.473 1.00 94.69 72 GLU A C 1
ATOM 583 O O . GLU A 1 72 ? 1.095 -0.210 -15.299 1.00 94.69 72 GLU A O 1
ATOM 588 N 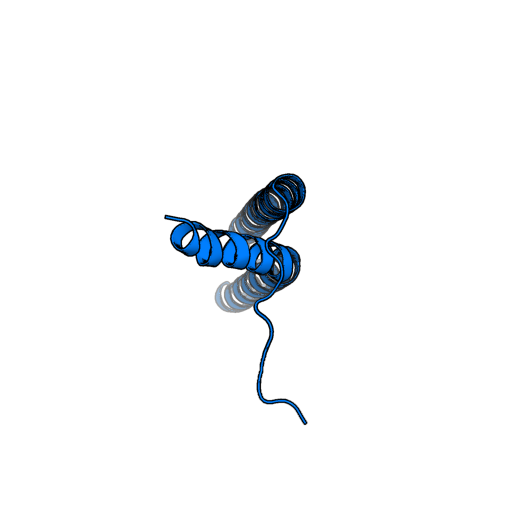N . ALA A 1 73 ? 1.095 0.938 -13.380 1.00 95.12 73 ALA A N 1
ATOM 589 C CA . ALA A 1 73 ? 2.505 0.697 -13.094 1.00 95.12 73 ALA A CA 1
ATOM 590 C C . ALA A 1 73 ? 2.809 -0.808 -12.945 1.00 95.12 73 ALA A C 1
ATOM 592 O O . ALA A 1 73 ? 3.802 -1.303 -13.477 1.00 95.12 73 ALA A O 1
ATOM 593 N N . LEU A 1 74 ? 1.928 -1.565 -12.277 1.00 95.56 74 LEU A N 1
ATOM 594 C CA . LEU A 1 74 ? 2.023 -3.026 -12.201 1.00 95.56 74 LEU A CA 1
ATOM 595 C C . LEU A 1 74 ? 1.935 -3.668 -13.588 1.00 95.56 74 LEU A C 1
ATOM 597 O O . LEU A 1 74 ? 2.704 -4.581 -13.886 1.00 95.56 74 LEU A O 1
ATOM 601 N N . HIS A 1 75 ? 1.031 -3.184 -14.441 1.00 93.38 75 HIS A N 1
ATOM 602 C CA . HIS A 1 75 ? 0.889 -3.684 -15.803 1.00 93.38 75 HIS A CA 1
ATOM 603 C C . HIS A 1 75 ? 2.165 -3.467 -16.629 1.00 93.38 75 HIS A C 1
ATOM 605 O O . HIS A 1 75 ? 2.640 -4.406 -17.268 1.00 93.38 75 HIS A O 1
ATOM 611 N N . GLN A 1 76 ? 2.765 -2.276 -16.560 1.00 91.31 76 GLN A N 1
ATOM 612 C CA . GLN A 1 76 ? 4.017 -1.964 -17.257 1.00 91.31 76 GLN A CA 1
ATOM 613 C C . GLN A 1 76 ? 5.180 -2.862 -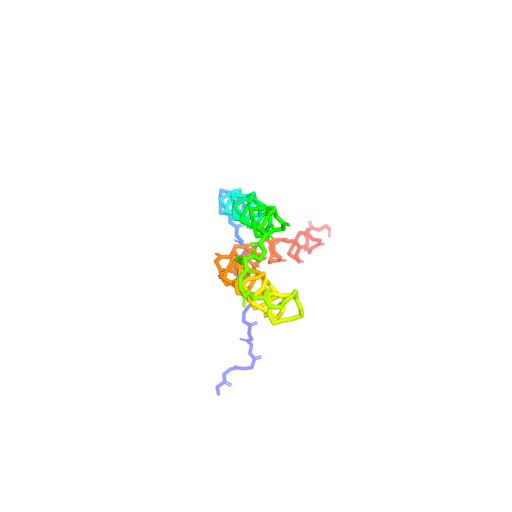16.815 1.00 91.31 76 GLN A C 1
ATOM 615 O O . GLN A 1 76 ? 5.895 -3.410 -17.656 1.00 91.31 76 GLN A O 1
ATOM 620 N N . VAL A 1 77 ? 5.346 -3.065 -15.505 1.00 92.44 77 VAL A N 1
ATOM 621 C CA . VAL A 1 77 ? 6.386 -3.955 -14.964 1.00 92.44 77 VAL A CA 1
ATOM 622 C C . VAL A 1 77 ? 6.157 -5.406 -15.403 1.00 92.44 77 VAL A C 1
ATOM 624 O O . VAL A 1 77 ? 7.111 -6.107 -15.747 1.00 92.44 77 VAL A O 1
ATOM 627 N N . GLU A 1 78 ? 4.903 -5.862 -15.441 1.00 91.94 78 GLU A N 1
ATOM 628 C CA . GLU A 1 78 ? 4.568 -7.216 -15.891 1.00 91.94 78 GLU A CA 1
ATOM 629 C C . GLU A 1 78 ? 4.854 -7.414 -17.390 1.00 91.94 78 GLU A C 1
ATOM 631 O O . GLU A 1 78 ? 5.355 -8.470 -17.783 1.00 91.94 78 GLU A O 1
ATOM 636 N N . ILE A 1 79 ? 4.622 -6.395 -18.229 1.00 90.31 79 ILE A N 1
ATOM 637 C CA . ILE A 1 79 ? 4.998 -6.437 -19.651 1.00 90.31 79 ILE A CA 1
ATOM 638 C C . ILE A 1 79 ? 6.517 -6.600 -19.806 1.00 90.31 79 ILE A C 1
ATOM 640 O O . ILE A 1 79 ? 6.944 -7.498 -20.535 1.00 90.31 79 ILE A O 1
ATOM 644 N N . ASP A 1 80 ? 7.348 -5.799 -19.120 1.00 89.38 80 ASP A N 1
ATOM 645 C CA . ASP A 1 80 ? 8.814 -5.969 -19.194 1.00 89.38 80 ASP A CA 1
ATOM 646 C C . ASP A 1 80 ? 9.233 -7.375 -18.746 1.00 89.38 80 ASP A C 1
ATOM 648 O O . ASP A 1 80 ? 10.025 -8.039 -19.419 1.00 89.38 80 ASP A O 1
ATOM 652 N N . LYS A 1 81 ? 8.649 -7.873 -17.650 1.00 88.31 81 LYS A N 1
ATOM 653 C CA . LYS A 1 81 ? 8.936 -9.208 -17.117 1.00 88.31 81 LYS A CA 1
ATOM 654 C C . LYS A 1 81 ? 8.582 -10.323 -18.103 1.00 88.31 81 LYS A C 1
ATOM 656 O O . LYS A 1 81 ? 9.344 -11.281 -18.217 1.00 88.31 81 LYS A O 1
ATOM 661 N N . CYS A 1 82 ? 7.466 -10.205 -18.820 1.00 86.00 82 CYS A N 1
ATOM 662 C CA . CYS A 1 82 ? 7.034 -11.177 -19.824 1.00 86.00 82 CYS A CA 1
ATOM 663 C C . CYS A 1 82 ? 7.920 -11.156 -21.081 1.00 86.00 82 CYS A C 1
ATOM 665 O O . CYS A 1 82 ? 8.184 -12.203 -21.671 1.00 86.00 82 CYS A O 1
ATOM 667 N N . LEU A 1 83 ? 8.416 -9.980 -21.477 1.00 83.44 83 LEU A N 1
ATOM 668 C CA . LEU A 1 83 ? 9.243 -9.816 -22.676 1.00 83.44 83 LEU A CA 1
ATOM 669 C C . LEU A 1 83 ? 10.731 -10.122 -22.441 1.00 83.44 83 LEU A C 1
ATOM 671 O O . LEU A 1 83 ? 11.446 -10.434 -23.393 1.00 83.44 83 LEU A O 1
ATOM 675 N N . ARG A 1 84 ? 11.205 -10.079 -21.191 1.00 76.88 84 ARG A N 1
ATOM 676 C CA . ARG A 1 84 ? 12.610 -10.335 -20.827 1.00 76.88 84 ARG A CA 1
ATOM 677 C C . ARG A 1 84 ? 13.151 -11.713 -21.272 1.00 76.88 84 ARG A C 1
ATOM 679 O O . ARG A 1 84 ? 14.277 -11.739 -21.762 1.00 76.88 84 ARG A O 1
ATOM 686 N N . PRO A 1 85 ? 12.418 -12.842 -21.155 1.00 71.19 85 PRO A N 1
ATOM 687 C CA . PRO A 1 85 ? 12.905 -14.165 -21.566 1.00 71.19 85 PRO A CA 1
ATOM 688 C C . PRO A 1 85 ? 12.887 -14.416 -23.083 1.00 71.19 85 PRO A C 1
ATOM 690 O O . PRO A 1 85 ? 13.517 -15.362 -23.537 1.00 71.19 85 PRO A O 1
ATOM 693 N N . LEU A 1 86 ? 12.182 -13.600 -23.879 1.00 61.12 86 LEU A N 1
ATOM 694 C CA . LEU A 1 86 ? 12.039 -13.786 -25.336 1.00 61.12 86 LEU A CA 1
ATOM 695 C C . LEU A 1 86 ? 13.260 -13.305 -26.149 1.00 61.12 86 LEU A C 1
ATOM 697 O O . LEU A 1 86 ? 13.210 -13.263 -27.374 1.00 61.12 86 LEU A O 1
ATOM 701 N N . MET A 1 87 ? 14.338 -12.916 -25.467 1.00 54.62 87 MET A N 1
ATOM 702 C CA . MET A 1 87 ? 15.562 -12.332 -26.034 1.00 54.62 87 MET A CA 1
ATOM 703 C C . MET A 1 87 ? 16.821 -13.174 -25.741 1.00 54.62 87 MET A C 1
ATOM 705 O O . MET A 1 87 ? 17.932 -12.675 -25.922 1.00 54.62 87 MET A O 1
ATOM 709 N N . GLY A 1 88 ? 16.654 -14.410 -25.251 1.00 53.28 88 GLY A N 1
ATOM 710 C CA . GLY A 1 88 ? 17.736 -15.374 -25.000 1.00 53.28 88 GLY A CA 1
ATOM 711 C C . GLY A 1 88 ? 17.942 -16.353 -26.146 1.00 53.28 88 GLY A C 1
ATOM 712 O O . GLY A 1 88 ? 16.923 -16.791 -26.723 1.00 53.28 88 GLY A O 1
#